Protein AF-0000000076962440 (afdb_homodimer)

Foldseek 3Di:
DPPPADWDKF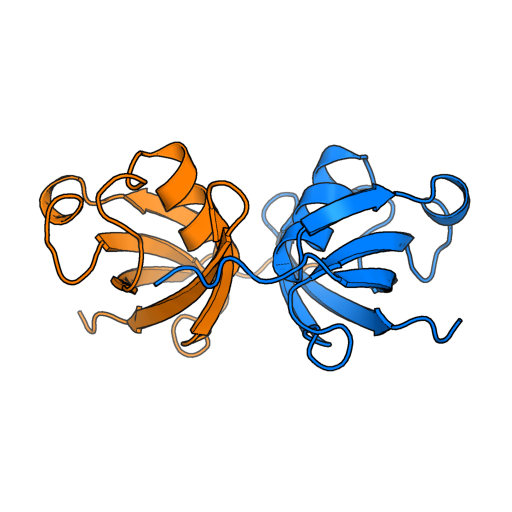KKWKFDDDLVQLDPVSVQVVLVQFAHFDDWDPVCSNPRGTTITIGTDRDLVPGDQWDWDDDPNDIDIMGIGTDDD/DPPPADWDKFKKWKFDDDLVQQDDVSVQVVLVQFAHFDDWDPVCSNPRGTTITIGTDRDLVPGDQWDWDDDPRDIDIMGIDTDDD

Secondary structure (DSSP, 8-state):
--B----EEEEEEEE---GGG-SHHHHHHHHHTTSEEEEE-GGGTT-SSEEEEEEEES-GGG--SEEEEEETTEEEEEEEEE---/--B----EEEEEEEE---GGG-SHHHHHHHHHTTSEEEEE-GGGTT-SSEEEEEEEES-GGG--SEEEEEETTEEEEEEEEE---

pLDDT: mean 90.87, std 12.07, range [45.31, 98.56]

Organism: Aegilops tauschii subsp. strangulata (NCBI:txid200361)

Sequence (170 aa):
MGAKGVLNIAWVNVSNIPLDKRHEKNIAYVGSLVGVTLEIDQSTVSRPESVRIKLGCRDAENIPAKAEGVLGGHFYDFFTLWIRSMGAKGVLNIAWVNVSNIPLDKRHEKNIAYVGSLVGVTLEIDQSTVSRPESVRIKLGCRDAENIPAKAEGVLGGHFYDFFTLWIRS

Radius of gyration: 15.76 Å; Cα contacts (8 Å, |Δi|>4): 371; chains: 2; bounding box: 39×43×33 Å

Solvent-accessible surface area (backbone atoms only — not comparable to full-atom values): 9476 Å² total; per-residue (Å²): 122,56,46,83,52,70,74,34,78,39,47,26,36,37,25,68,66,56,73,93,54,58,44,69,70,50,48,42,51,58,39,42,52,55,29,42,58,72,44,70,44,72,88,26,52,80,44,89,67,35,33,39,34,35,26,34,32,79,46,75,92,66,50,54,50,61,42,65,46,73,59,94,83,17,43,32,68,33,37,43,41,76,52,78,125,124,55,46,81,52,70,74,33,78,39,48,28,37,37,25,70,65,56,73,95,55,58,44,69,70,51,46,41,51,58,39,42,54,55,30,42,57,71,43,72,44,72,88,26,52,82,42,88,67,36,33,40,34,34,27,33,31,78,47,75,91,65,48,53,50,61,42,65,45,74,59,95,82,17,44,32,68,32,37,43,41,75,51,78,123

Nearest PDB structures (foldseek):
  6soe-assembly1_A  TM=6.007E-01  e=1.422E+00  Mus musculus
  4czd-assembly2_D  TM=4.117E-01  e=2.719E+00  Desulfovibrio desulfuricans
  3rw6-assembly2_B  TM=4.992E-01  e=6.983E+00  Homo sapiens
  6u9d-assembly1_C  TM=3.257E-01  e=5.517E+00  Saccharomyces cerevisiae
  3ufk-assembly1_A  TM=2.212E-01  e=2.719E+00  Shewanella sp. HRCR_06

Structure (mmCIF, N/CA/C/O backbone):
data_AF-0000000076962440-model_v1
#
loop_
_entity.id
_entity.type
_entity.pdbx_description
1 polymer 'DUF4283 domain-containing protein'
#
loop_
_atom_site.group_PDB
_atom_site.id
_atom_site.type_symbol
_atom_site.label_atom_id
_atom_site.label_alt_id
_atom_site.label_comp_id
_atom_site.label_asym_id
_atom_site.label_entity_id
_atom_site.label_seq_id
_atom_site.pdbx_PDB_ins_code
_atom_site.Cartn_x
_atom_site.Cartn_y
_atom_site.Cartn_z
_atom_site.occupancy
_atom_site.B_iso_or_equiv
_atom_site.auth_seq_id
_atom_site.auth_comp_id
_atom_site.auth_asym_id
_atom_site.auth_atom_id
_atom_site.pdbx_PDB_model_num
ATOM 1 N N . MET A 1 1 ? 12.039 11.945 7.621 1 45.31 1 MET A N 1
ATOM 2 C CA . MET A 1 1 ? 13.242 11.875 6.801 1 45.31 1 MET A CA 1
ATOM 3 C C . MET A 1 1 ? 13.266 10.602 5.969 1 45.31 1 MET A C 1
ATOM 5 O O . MET A 1 1 ? 12.953 9.516 6.48 1 45.31 1 MET A O 1
ATOM 9 N N . GLY A 1 2 ? 12.945 10.727 4.695 1 51.69 2 GLY A N 1
ATOM 10 C CA . GLY A 1 2 ? 13.117 9.555 3.85 1 51.69 2 GLY A CA 1
ATOM 11 C C . GLY A 1 2 ? 14.547 9.031 3.846 1 51.69 2 GLY A C 1
ATOM 12 O O . GLY A 1 2 ? 15.484 9.781 4.109 1 51.69 2 GLY A O 1
ATOM 13 N N . ALA A 1 3 ? 14.93 8.039 4.516 1 56.28 3 ALA A N 1
ATOM 14 C CA . ALA A 1 3 ? 16.281 7.504 4.383 1 56.28 3 ALA A CA 1
ATOM 15 C C . ALA A 1 3 ? 16.609 7.195 2.922 1 56.28 3 ALA A C 1
ATOM 17 O O . ALA A 1 3 ? 15.742 6.73 2.172 1 56.28 3 ALA A O 1
ATOM 18 N N . LYS A 1 4 ? 17.531 8.016 2.324 1 55 4 LYS A N 1
ATOM 19 C CA . LYS A 1 4 ? 18.109 7.598 1.052 1 55 4 LYS A CA 1
ATOM 20 C C . LYS A 1 4 ? 18.594 6.148 1.114 1 55 4 LYS A C 1
ATOM 22 O O . LYS A 1 4 ? 19.656 5.863 1.656 1 55 4 LYS A O 1
ATOM 27 N N . GLY A 1 5 ? 17.766 5.273 1.667 1 59.31 5 GLY A N 1
ATOM 28 C CA . GLY A 1 5 ? 18.375 3.961 1.774 1 59.31 5 GLY A CA 1
ATOM 29 C C . GLY A 1 5 ? 18.516 3.258 0.438 1 59.31 5 GLY A C 1
ATOM 30 O O . GLY A 1 5 ? 17.875 3.635 -0.54 1 59.31 5 GLY A O 1
ATOM 31 N N . VAL A 1 6 ? 19.688 2.582 0.249 1 67.88 6 VAL A N 1
ATOM 32 C CA . VAL A 1 6 ? 19.938 1.652 -0.847 1 67.88 6 VAL A CA 1
ATOM 33 C C . VAL A 1 6 ? 18.719 0.771 -1.066 1 67.88 6 VAL A C 1
ATOM 35 O O . VAL A 1 6 ? 18.125 0.262 -0.108 1 67.88 6 VAL A O 1
ATOM 38 N N . LEU A 1 7 ? 18.188 0.874 -2.18 1 83.25 7 LEU A N 1
ATOM 39 C CA . LEU A 1 7 ? 17.125 -0.026 -2.609 1 83.25 7 LEU A CA 1
ATOM 40 C C . LEU A 1 7 ? 17.609 -1.469 -2.65 1 83.25 7 LEU A C 1
ATOM 42 O O . LEU A 1 7 ? 18.5 -1.808 -3.441 1 83.25 7 LEU A O 1
ATOM 46 N N . ASN A 1 8 ? 17.141 -2.301 -1.665 1 90.75 8 ASN A N 1
ATOM 47 C CA . ASN A 1 8 ? 17.375 -3.738 -1.725 1 90.75 8 ASN A CA 1
ATOM 48 C C . ASN A 1 8 ? 16.406 -4.434 -2.668 1 90.75 8 ASN A C 1
ATOM 50 O O . ASN A 1 8 ? 15.289 -3.953 -2.881 1 90.75 8 ASN A O 1
ATOM 54 N N . ILE A 1 9 ? 16.922 -5.418 -3.281 1 93.56 9 ILE A N 1
ATOM 55 C CA . ILE A 1 9 ? 16.094 -6.168 -4.23 1 93.56 9 ILE A CA 1
ATOM 56 C C . ILE A 1 9 ? 15.727 -7.52 -3.633 1 93.56 9 ILE A C 1
ATOM 58 O O . ILE A 1 9 ? 16.562 -8.203 -3.045 1 93.56 9 ILE A O 1
ATOM 62 N N . ALA A 1 10 ? 14.453 -7.84 -3.732 1 95.38 10 ALA A N 1
ATOM 63 C CA . ALA A 1 10 ? 13.977 -9.141 -3.266 1 95.38 10 ALA A CA 1
ATOM 64 C C . ALA A 1 10 ? 12.938 -9.719 -4.223 1 95.38 10 ALA A C 1
ATOM 66 O O . ALA A 1 10 ? 12.133 -8.977 -4.793 1 95.38 10 ALA A O 1
ATOM 67 N N . TRP A 1 11 ? 13.016 -11.055 -4.445 1 96.88 11 TRP A N 1
ATOM 68 C CA . TRP A 1 11 ? 11.914 -11.773 -5.086 1 96.88 11 TRP A CA 1
ATOM 69 C C . TRP A 1 11 ? 10.961 -12.344 -4.043 1 96.88 11 TRP A C 1
ATOM 71 O O . TRP A 1 11 ? 11.391 -12.992 -3.084 1 96.88 11 TRP A O 1
ATOM 81 N N . VAL A 1 12 ? 9.68 -12.094 -4.324 1 97.69 12 VAL A N 1
ATOM 82 C CA . VAL A 1 12 ? 8.688 -12.617 -3.395 1 97.69 12 VAL A CA 1
ATOM 83 C C . VAL A 1 12 ? 7.586 -13.336 -4.168 1 97.69 12 VAL A C 1
ATOM 85 O O . VAL A 1 12 ? 7.352 -13.047 -5.344 1 97.69 12 VAL A O 1
ATOM 88 N N . ASN A 1 13 ? 7.012 -14.32 -3.494 1 97.62 13 ASN A N 1
ATOM 89 C CA . ASN A 1 13 ? 5.734 -14.875 -3.926 1 97.62 13 ASN A CA 1
ATOM 90 C C . ASN A 1 13 ? 4.562 -14.227 -3.197 1 97.62 13 ASN A C 1
ATOM 92 O O . ASN A 1 13 ? 4.535 -14.188 -1.967 1 97.62 13 ASN A O 1
ATOM 96 N N . VAL A 1 14 ? 3.625 -13.648 -3.965 1 98.06 14 VAL A N 1
ATOM 97 C CA . VAL A 1 14 ? 2.428 -13.062 -3.369 1 98.06 14 VAL A CA 1
ATOM 98 C C . VAL A 1 14 ? 1.211 -13.922 -3.701 1 98.06 14 VAL A C 1
ATOM 100 O O . VAL A 1 14 ? 0.929 -14.188 -4.871 1 98.06 14 VAL A O 1
ATOM 103 N N . SER A 1 15 ? 0.541 -14.305 -2.689 1 97.94 15 SER A N 1
ATOM 104 C CA . SER A 1 15 ? -0.602 -15.195 -2.867 1 97.94 15 SER A CA 1
ATOM 105 C C . SER A 1 15 ? -1.914 -14.477 -2.572 1 97.94 15 SER A C 1
ATOM 107 O O . SER A 1 15 ? -1.912 -13.344 -2.098 1 97.94 15 SER A O 1
ATOM 109 N N . ASN A 1 16 ? -2.973 -15.055 -3.02 1 97.5 16 ASN A N 1
ATOM 110 C CA . ASN A 1 16 ? -4.352 -14.633 -2.789 1 97.5 16 ASN A CA 1
ATOM 111 C C . ASN A 1 16 ? -4.738 -13.469 -3.699 1 97.5 16 ASN A C 1
ATOM 113 O O . ASN A 1 16 ? -5.602 -12.664 -3.348 1 97.5 16 ASN A O 1
ATOM 117 N N . ILE A 1 17 ? -4.059 -13.375 -4.766 1 97.69 17 ILE A N 1
ATOM 118 C CA . ILE A 1 17 ? -4.527 -12.508 -5.848 1 97.69 17 ILE A CA 1
ATOM 119 C C . ILE A 1 17 ? -5.473 -13.297 -6.758 1 97.69 17 ILE A C 1
ATOM 121 O O . ILE A 1 17 ? -5.066 -14.281 -7.379 1 97.69 17 ILE A O 1
ATOM 125 N N . PRO A 1 18 ? -6.645 -12.836 -6.828 1 97 18 PRO A N 1
ATOM 126 C CA . PRO A 1 18 ? -7.574 -13.594 -7.672 1 97 18 PRO A CA 1
ATOM 127 C C . PRO A 1 18 ? -7.109 -13.68 -9.125 1 97 18 PRO A C 1
ATOM 129 O O . PRO A 1 18 ? -6.629 -12.695 -9.688 1 97 18 PRO A O 1
ATOM 132 N N . LEU A 1 19 ? -7.301 -14.852 -9.734 1 97 19 LEU A N 1
ATOM 133 C CA . LEU A 1 19 ? -6.816 -15.109 -11.086 1 97 19 LEU A CA 1
ATOM 134 C C . LEU A 1 19 ? -7.434 -14.133 -12.078 1 97 19 LEU A C 1
ATOM 136 O O . LEU A 1 19 ? -6.746 -13.641 -12.984 1 97 19 LEU A O 1
ATOM 140 N N . ASP A 1 20 ? -8.656 -13.82 -11.922 1 96.44 20 ASP A N 1
ATOM 141 C CA . ASP A 1 20 ? -9.375 -12.969 -12.867 1 96.44 20 ASP A CA 1
ATOM 142 C C . ASP A 1 20 ? -8.977 -11.508 -12.703 1 96.44 20 ASP A C 1
ATOM 144 O O . ASP A 1 20 ? -9.391 -10.648 -13.484 1 96.44 20 ASP A O 1
ATOM 148 N N . LYS A 1 21 ? -8.133 -11.234 -11.719 1 96.88 21 LYS A N 1
ATOM 149 C CA . LYS A 1 21 ? -7.711 -9.859 -11.461 1 96.88 21 LYS A CA 1
ATOM 150 C C . LYS A 1 21 ? -6.207 -9.695 -11.664 1 96.88 21 LYS A C 1
ATOM 152 O O . LYS A 1 21 ? -5.637 -8.656 -11.328 1 96.88 21 LYS A O 1
ATOM 157 N N . ARG A 1 22 ? -5.566 -10.633 -12.164 1 97.69 22 ARG A N 1
ATOM 158 C CA . ARG A 1 22 ? -4.113 -10.633 -12.305 1 97.69 22 ARG A CA 1
ATOM 159 C C . ARG A 1 22 ? -3.689 -9.984 -13.617 1 97.69 22 ARG A C 1
ATOM 161 O O . ARG A 1 22 ? -3.014 -10.617 -14.438 1 97.69 22 ARG A O 1
ATOM 168 N N . HIS A 1 23 ? -4.078 -8.859 -13.82 1 96.56 23 HIS A N 1
ATOM 169 C CA . HIS A 1 23 ? -3.445 -8.047 -14.852 1 96.56 23 HIS A CA 1
ATOM 170 C C . HIS A 1 23 ? -2.332 -7.184 -14.266 1 96.56 23 HIS A C 1
ATOM 172 O O . HIS A 1 23 ? -2.238 -7.027 -13.047 1 96.56 23 HIS A O 1
ATOM 178 N N . GLU A 1 24 ? -1.507 -6.68 -15.062 1 97.06 24 GLU A N 1
ATOM 179 C CA . GLU A 1 24 ? -0.249 -6.062 -14.648 1 97.06 24 GLU A CA 1
ATOM 180 C C . GLU A 1 24 ? -0.49 -4.938 -13.648 1 97.06 24 GLU A C 1
ATOM 182 O O . GLU A 1 24 ? 0.191 -4.855 -12.625 1 97.06 24 GLU A O 1
ATOM 187 N N . LYS A 1 25 ? -1.426 -4.105 -13.93 1 96.19 25 LYS A N 1
ATOM 188 C CA . LYS A 1 25 ? -1.701 -2.963 -13.062 1 96.19 25 LYS A CA 1
ATOM 189 C C . LYS A 1 25 ? -2.102 -3.42 -11.664 1 96.19 25 LYS A C 1
ATOM 191 O O . LYS A 1 25 ? -1.638 -2.865 -10.672 1 96.19 25 LYS A O 1
ATOM 196 N N . ASN A 1 26 ? -2.932 -4.441 -11.555 1 97.38 26 ASN A N 1
ATOM 197 C CA . ASN A 1 26 ? -3.391 -4.953 -10.266 1 97.38 26 ASN A CA 1
ATOM 198 C C . ASN A 1 26 ? -2.262 -5.637 -9.5 1 97.38 26 ASN A C 1
ATOM 200 O O . ASN A 1 26 ? -2.135 -5.461 -8.289 1 97.38 26 ASN A O 1
ATOM 204 N N . ILE A 1 27 ? -1.44 -6.363 -10.242 1 98.38 27 ILE A N 1
ATOM 205 C CA . ILE A 1 27 ? -0.333 -7.062 -9.602 1 98.38 27 ILE A CA 1
ATOM 206 C C . ILE A 1 27 ? 0.691 -6.051 -9.094 1 98.38 27 ILE A C 1
ATOM 208 O O . ILE A 1 27 ? 1.209 -6.188 -7.98 1 98.38 27 ILE A O 1
ATOM 212 N N . ALA A 1 28 ? 0.916 -5.047 -9.859 1 97 28 ALA A N 1
ATOM 213 C CA . ALA A 1 28 ? 1.833 -3.986 -9.453 1 97 28 ALA A CA 1
ATOM 214 C C . ALA A 1 28 ? 1.324 -3.273 -8.203 1 97 28 ALA A C 1
ATOM 216 O O . ALA A 1 28 ? 2.1 -2.979 -7.289 1 97 28 ALA A O 1
ATOM 217 N N . TYR A 1 29 ? 0.056 -3.006 -8.18 1 94.31 29 TYR A N 1
ATOM 218 C CA . TYR A 1 29 ? -0.564 -2.395 -7.012 1 94.31 29 TYR A CA 1
ATOM 219 C C . TYR A 1 29 ? -0.377 -3.266 -5.773 1 94.31 29 TYR A C 1
ATOM 221 O O . TYR A 1 29 ? 0.059 -2.781 -4.727 1 94.31 29 TYR A O 1
ATOM 229 N N . VAL A 1 30 ? -0.62 -4.512 -5.926 1 97.19 30 VAL A N 1
ATOM 230 C CA . VAL A 1 30 ? -0.484 -5.426 -4.793 1 97.19 30 VAL A CA 1
ATOM 231 C C . VAL A 1 30 ? 0.966 -5.441 -4.316 1 97.19 30 VAL A C 1
ATOM 233 O O . VAL A 1 30 ? 1.231 -5.352 -3.115 1 97.19 30 VAL A O 1
ATOM 236 N N . GLY A 1 31 ? 1.898 -5.527 -5.238 1 96.88 31 GLY A N 1
ATOM 237 C CA . GLY A 1 31 ? 3.307 -5.441 -4.883 1 96.88 31 GLY A CA 1
ATOM 238 C C . GLY A 1 31 ? 3.66 -4.164 -4.145 1 96.88 31 GLY A C 1
ATOM 239 O O . GLY A 1 31 ? 4.438 -4.188 -3.188 1 96.88 31 GLY A O 1
ATOM 240 N N . SER A 1 32 ? 3.031 -3.1 -4.535 1 93.62 32 SER A N 1
ATOM 241 C CA . SER A 1 32 ? 3.346 -1.787 -3.98 1 93.62 32 SER A CA 1
ATOM 242 C C . SER A 1 32 ? 2.906 -1.682 -2.523 1 93.62 32 SER A C 1
ATOM 244 O O . SER A 1 32 ? 3.336 -0.778 -1.804 1 93.62 32 SER A O 1
ATOM 246 N N . LEU A 1 33 ? 2.035 -2.561 -2.113 1 93.69 33 LEU A N 1
ATOM 247 C CA . LEU A 1 33 ? 1.572 -2.562 -0.73 1 93.69 33 LEU A CA 1
ATOM 248 C C . LEU A 1 33 ? 2.688 -2.994 0.216 1 93.69 33 LEU A C 1
ATOM 250 O O . LEU A 1 33 ? 2.611 -2.748 1.423 1 93.69 33 LEU A O 1
ATOM 254 N N . VAL A 1 34 ? 3.785 -3.666 -0.358 1 92.94 34 VAL A N 1
ATOM 255 C CA . VAL A 1 34 ? 4.789 -4.223 0.544 1 92.94 34 VAL A CA 1
ATOM 256 C C . VAL A 1 34 ? 6.18 -3.768 0.112 1 92.94 34 VAL A C 1
ATOM 258 O O . VAL A 1 34 ? 7.164 -4 0.819 1 92.94 34 VAL A O 1
ATOM 261 N N . GLY A 1 35 ? 6.324 -3.158 -1 1 92.94 35 GLY A N 1
ATOM 262 C CA . GLY A 1 35 ? 7.574 -2.68 -1.568 1 92.94 35 GLY A CA 1
ATOM 263 C C . GLY A 1 35 ? 7.395 -1.985 -2.906 1 92.94 35 GLY A C 1
ATOM 264 O O . GLY A 1 35 ? 6.27 -1.689 -3.311 1 92.94 35 GLY A O 1
ATOM 265 N N . VAL A 1 36 ? 8.516 -1.671 -3.541 1 93.94 36 VAL A N 1
ATOM 266 C CA . VAL A 1 36 ? 8.5 -1.104 -4.887 1 93.94 36 VAL A CA 1
ATOM 267 C C . VAL A 1 36 ? 8.477 -2.227 -5.918 1 93.94 36 VAL A C 1
ATOM 269 O O . VAL A 1 36 ? 9.445 -2.984 -6.039 1 93.94 36 VAL A O 1
ATOM 272 N N . THR A 1 37 ? 7.352 -2.303 -6.648 1 95.94 37 THR A N 1
ATOM 273 C CA . THR A 1 37 ? 7.293 -3.328 -7.684 1 95.94 37 THR A CA 1
ATOM 274 C C . THR A 1 37 ? 8.242 -2.992 -8.836 1 95.94 37 THR A C 1
ATOM 276 O O . THR A 1 37 ? 8.102 -1.95 -9.477 1 95.94 37 THR A O 1
ATOM 279 N N . LEU A 1 38 ? 9.156 -3.848 -9.078 1 96.5 38 LEU A N 1
ATOM 280 C CA . LEU A 1 38 ? 10.141 -3.604 -10.125 1 96.5 38 LEU A CA 1
ATOM 281 C C . LEU A 1 38 ? 9.844 -4.457 -11.359 1 96.5 38 LEU A C 1
ATOM 283 O O . LEU A 1 38 ? 10.031 -4.004 -12.492 1 96.5 38 LEU A O 1
ATOM 287 N N . GLU A 1 39 ? 9.422 -5.66 -11.086 1 97.94 39 GLU A N 1
ATOM 288 C CA . GLU A 1 39 ? 9.172 -6.609 -12.164 1 97.94 39 GLU A CA 1
ATOM 289 C C . GLU A 1 39 ? 8.148 -7.664 -11.75 1 97.94 39 GLU A C 1
ATOM 291 O O . GLU A 1 39 ? 8.156 -8.125 -10.602 1 97.94 39 GLU A O 1
ATOM 296 N N . ILE A 1 40 ? 7.305 -8.016 -12.664 1 98.5 40 ILE A N 1
ATOM 297 C CA . ILE A 1 40 ? 6.379 -9.125 -12.477 1 98.5 40 ILE A CA 1
ATOM 298 C C . ILE A 1 40 ? 6.832 -10.32 -13.305 1 98.5 40 ILE A C 1
ATOM 300 O O . ILE A 1 40 ? 7.07 -10.195 -14.508 1 98.5 40 ILE A O 1
ATOM 304 N N . ASP A 1 41 ? 7.039 -11.461 -12.672 1 98 41 ASP A N 1
ATOM 305 C CA . ASP A 1 41 ? 7.363 -12.68 -13.414 1 98 41 ASP A CA 1
ATOM 306 C C . ASP A 1 41 ? 6.145 -13.203 -14.172 1 98 41 ASP A C 1
ATOM 308 O O . ASP A 1 41 ? 5.312 -13.906 -13.602 1 98 41 ASP A O 1
ATOM 312 N N . GLN A 1 42 ? 6.168 -12.914 -15.383 1 97.81 42 GLN A N 1
ATOM 313 C CA . GLN A 1 42 ? 5.008 -13.195 -16.219 1 97.81 42 GLN A CA 1
ATOM 314 C C . GLN A 1 42 ? 4.723 -14.695 -16.266 1 97.81 42 GLN A C 1
ATOM 316 O O . GLN A 1 42 ? 3.574 -15.109 -16.453 1 97.81 42 GLN A O 1
ATOM 321 N N . SER A 1 43 ? 5.703 -15.461 -16.047 1 97.44 43 SER A N 1
ATOM 322 C CA . SER A 1 43 ? 5.535 -16.906 -16.109 1 97.44 43 SER A CA 1
ATOM 323 C C . SER A 1 43 ? 4.715 -17.422 -14.938 1 97.44 43 SER A C 1
ATOM 325 O O . SER A 1 43 ? 4.238 -18.562 -14.961 1 97.44 43 SER A O 1
ATOM 327 N N . THR A 1 44 ? 4.492 -16.609 -13.898 1 97.62 44 THR A N 1
ATOM 328 C CA . THR A 1 44 ? 3.822 -17.094 -12.695 1 97.62 44 THR A CA 1
ATOM 329 C C . THR A 1 44 ? 2.43 -16.469 -12.57 1 97.62 44 THR A C 1
ATOM 331 O O . THR A 1 44 ? 1.658 -16.844 -11.688 1 97.62 44 THR A O 1
ATOM 334 N N . VAL A 1 45 ? 2.025 -15.617 -13.43 1 97.88 45 VAL A N 1
ATOM 335 C CA . VAL A 1 45 ? 0.787 -14.852 -13.32 1 97.88 45 VAL A CA 1
ATOM 336 C C . VAL A 1 45 ? -0.41 -15.797 -13.375 1 97.88 45 VAL A C 1
ATOM 338 O O . VAL A 1 45 ? -1.421 -15.57 -12.711 1 97.88 45 VAL A O 1
ATOM 341 N N . SER A 1 46 ? -0.255 -16.844 -14.141 1 96.69 46 SER A N 1
ATOM 342 C CA . SER A 1 46 ? -1.373 -17.766 -1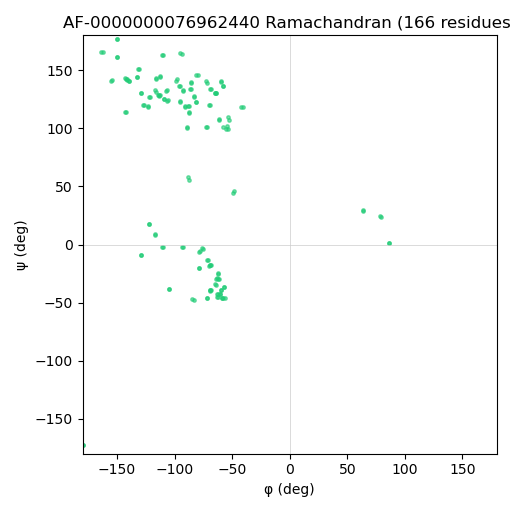4.305 1 96.69 46 SER A CA 1
ATOM 343 C C . SER A 1 46 ? -1.3 -18.906 -13.305 1 96.69 46 SER A C 1
ATOM 345 O O . SER A 1 46 ? -2.209 -19.734 -13.234 1 96.69 46 SER A O 1
ATOM 347 N N . ARG A 1 47 ? -0.252 -18.953 -12.469 1 96.44 47 ARG A N 1
ATOM 348 C CA . ARG A 1 47 ? -0.158 -19.984 -11.43 1 96.44 47 ARG A CA 1
ATOM 349 C C . ARG A 1 47 ? -1.222 -19.766 -10.359 1 96.44 47 ARG A C 1
ATOM 351 O O . ARG A 1 47 ? -1.427 -18.641 -9.891 1 96.44 47 ARG A O 1
ATOM 358 N N . PRO A 1 48 ? -1.849 -20.859 -10.047 1 95.12 48 PRO A N 1
ATOM 359 C CA . PRO A 1 48 ? -2.959 -20.719 -9.102 1 95.12 48 PRO A CA 1
ATOM 360 C C . PRO A 1 48 ? -2.51 -20.219 -7.73 1 95.12 48 PRO A C 1
ATOM 362 O O . PRO A 1 48 ? -3.248 -19.5 -7.062 1 95.12 48 PRO A O 1
ATOM 365 N N . GLU A 1 49 ? -1.344 -20.484 -7.312 1 96.38 49 GLU A N 1
ATOM 366 C CA . GLU A 1 49 ? -0.937 -20.297 -5.922 1 96.38 49 GLU A CA 1
ATOM 367 C C . GLU A 1 49 ? -0.489 -18.875 -5.668 1 96.38 49 GLU A C 1
ATOM 369 O O . GLU A 1 49 ? -0.833 -18.281 -4.641 1 96.38 49 GLU A O 1
ATOM 374 N N . SER A 1 50 ? 0.36 -18.406 -6.602 1 97.94 50 SER A N 1
ATOM 375 C CA . SER A 1 50 ? 0.955 -17.109 -6.305 1 97.94 50 SER A CA 1
ATOM 376 C C . SER A 1 50 ? 1.563 -16.484 -7.555 1 97.94 50 SER A C 1
ATOM 378 O O . SER A 1 50 ? 1.679 -17.141 -8.594 1 97.94 50 SER A O 1
ATOM 380 N N . VAL A 1 51 ? 1.867 -15.188 -7.457 1 98.31 51 VAL A N 1
ATOM 381 C CA . VAL A 1 51 ? 2.604 -14.438 -8.469 1 98.31 51 VAL A CA 1
ATOM 382 C C . VAL A 1 51 ? 3.959 -14.008 -7.906 1 98.31 51 VAL A C 1
ATOM 384 O O . VAL A 1 51 ? 4.043 -13.531 -6.77 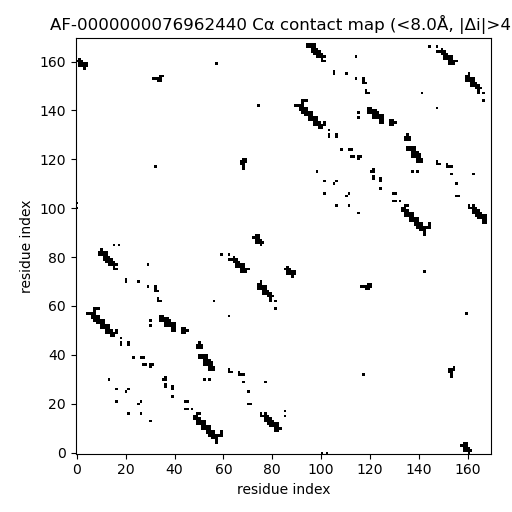1 98.31 51 VAL A O 1
ATOM 387 N N . ARG A 1 52 ? 4.977 -14.305 -8.625 1 98.31 52 ARG A N 1
ATOM 388 C CA . ARG A 1 52 ? 6.316 -13.891 -8.234 1 98.31 52 ARG A CA 1
ATOM 389 C C . ARG A 1 52 ? 6.598 -12.453 -8.672 1 98.31 52 ARG A C 1
ATOM 391 O O . ARG A 1 52 ? 6.367 -12.102 -9.828 1 98.31 52 ARG A O 1
ATOM 398 N N . ILE A 1 53 ? 7.027 -11.602 -7.758 1 98.19 53 ILE A N 1
ATOM 399 C CA . ILE A 1 53 ? 7.262 -10.18 -7.996 1 98.19 53 ILE A CA 1
ATOM 400 C C . ILE A 1 53 ? 8.656 -9.797 -7.508 1 98.19 53 ILE A C 1
ATOM 402 O O . ILE A 1 53 ? 9.062 -10.188 -6.41 1 98.19 53 ILE A O 1
ATOM 406 N N . LYS A 1 54 ? 9.406 -9.141 -8.312 1 97.44 54 LYS A N 1
ATOM 407 C CA . LYS A 1 54 ? 10.648 -8.5 -7.895 1 97.44 54 LYS A CA 1
ATOM 408 C C . LYS A 1 54 ? 10.383 -7.152 -7.238 1 97.44 54 LYS A C 1
ATOM 410 O O . LYS A 1 54 ? 9.812 -6.254 -7.863 1 97.44 54 LYS A O 1
ATOM 415 N N . LEU A 1 55 ? 10.82 -6.984 -6.035 1 96.38 55 LEU A N 1
ATOM 416 C CA . LEU A 1 55 ? 10.531 -5.785 -5.254 1 96.38 55 LEU A CA 1
ATOM 417 C C . LEU A 1 55 ? 11.812 -5.016 -4.945 1 96.38 55 LEU A C 1
ATOM 419 O O . LEU A 1 55 ? 12.859 -5.617 -4.715 1 96.38 55 LEU A O 1
ATOM 423 N N . GLY A 1 56 ? 11.719 -3.762 -4.98 1 94 56 GLY A N 1
ATOM 424 C CA . GLY A 1 56 ? 12.617 -2.906 -4.223 1 94 56 GLY A CA 1
ATOM 425 C C . GLY A 1 56 ? 12.148 -2.672 -2.795 1 94 56 GLY A C 1
ATOM 426 O O . GLY A 1 56 ? 10.969 -2.428 -2.553 1 94 56 GLY A O 1
ATOM 427 N N . CYS A 1 57 ? 13.031 -2.793 -1.842 1 93.38 57 CYS A N 1
ATOM 428 C CA . CYS A 1 57 ? 12.664 -2.627 -0.44 1 93.38 57 CYS A CA 1
ATOM 429 C C . CYS A 1 57 ? 13.836 -2.1 0.372 1 93.38 57 CYS A C 1
ATOM 431 O O . CYS A 1 57 ? 14.969 -2.068 -0.114 1 93.38 57 CYS A O 1
ATOM 433 N N . ARG A 1 58 ? 13.492 -1.578 1.502 1 89.75 58 ARG A N 1
ATOM 434 C CA . ARG A 1 58 ? 14.523 -1.077 2.404 1 89.75 58 ARG A CA 1
ATOM 435 C C . ARG A 1 58 ? 15.305 -2.227 3.031 1 89.75 58 ARG A C 1
ATOM 437 O O . ARG A 1 58 ? 16.531 -2.168 3.127 1 89.75 58 ARG A O 1
ATOM 444 N N . ASP A 1 59 ? 14.586 -3.238 3.51 1 89.25 59 ASP A N 1
ATOM 445 C CA . ASP A 1 59 ? 15.125 -4.426 4.164 1 89.25 59 ASP A CA 1
ATOM 446 C C . ASP A 1 59 ? 14.328 -5.672 3.781 1 89.25 59 ASP A C 1
ATOM 448 O O . ASP A 1 59 ? 13.18 -5.836 4.195 1 89.25 59 ASP A O 1
ATOM 452 N N . ALA A 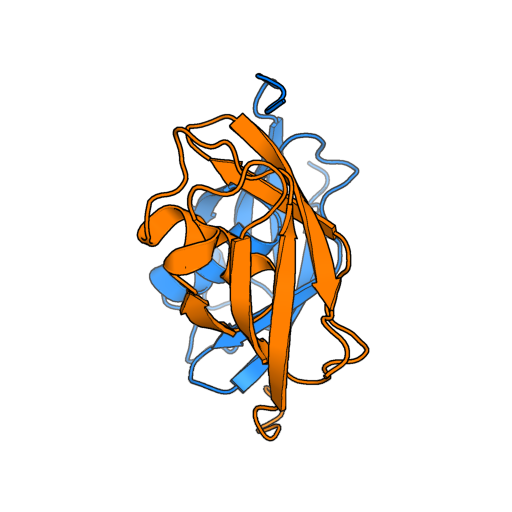1 60 ? 14.984 -6.582 3.076 1 87.38 60 ALA A N 1
ATOM 453 C CA . ALA A 1 60 ? 14.328 -7.773 2.551 1 87.38 60 ALA A CA 1
ATOM 454 C C . ALA A 1 60 ? 13.773 -8.641 3.678 1 87.38 60 ALA A C 1
ATOM 456 O O . ALA A 1 60 ? 12.758 -9.312 3.51 1 87.38 60 ALA A O 1
ATOM 457 N N . GLU A 1 61 ? 14.445 -8.555 4.812 1 87.19 61 GLU A N 1
ATOM 458 C CA . GLU A 1 61 ? 14.055 -9.391 5.941 1 87.19 61 GLU A CA 1
ATOM 459 C C . GLU A 1 61 ? 12.828 -8.812 6.648 1 87.19 61 GLU A C 1
ATOM 461 O O . GLU A 1 61 ? 12.211 -9.492 7.473 1 87.19 61 GLU A O 1
ATOM 466 N N . ASN A 1 62 ? 12.438 -7.625 6.211 1 89.12 62 ASN A N 1
ATOM 467 C CA . ASN A 1 62 ? 11.352 -6.949 6.922 1 89.12 62 ASN A CA 1
ATOM 468 C C . ASN A 1 62 ? 10.18 -6.641 5.992 1 89.12 62 ASN A C 1
ATOM 470 O O . ASN A 1 62 ? 9.352 -5.785 6.301 1 89.12 62 ASN A O 1
ATOM 474 N N . ILE A 1 63 ? 10.172 -7.309 4.883 1 92.75 63 ILE A N 1
ATOM 475 C CA . ILE A 1 63 ? 9.008 -7.191 4.012 1 92.75 63 ILE A CA 1
ATOM 476 C C . ILE A 1 63 ? 7.773 -7.742 4.719 1 92.75 63 ILE A C 1
ATOM 478 O O . ILE A 1 63 ? 7.801 -8.852 5.262 1 92.75 63 ILE A O 1
ATOM 482 N N . PRO A 1 64 ? 6.699 -6.961 4.715 1 93.12 64 PRO A N 1
ATOM 483 C CA . PRO A 1 64 ? 5.5 -7.453 5.395 1 93.12 64 PRO A CA 1
ATOM 484 C C . PRO A 1 64 ? 5.008 -8.789 4.832 1 93.12 64 PRO A C 1
ATOM 486 O O . PRO A 1 64 ? 4.957 -8.961 3.611 1 93.12 64 PRO A O 1
ATOM 489 N N . ALA A 1 65 ? 4.645 -9.688 5.695 1 94.44 65 ALA A N 1
ATOM 490 C CA . ALA A 1 65 ? 4.172 -11.008 5.281 1 94.44 65 ALA A CA 1
ATOM 491 C C . ALA A 1 65 ? 2.721 -10.945 4.805 1 94.44 65 ALA A C 1
ATOM 493 O O . ALA A 1 65 ? 2.23 -11.883 4.172 1 94.44 65 ALA A O 1
ATOM 494 N N . LYS A 1 66 ? 2.084 -9.875 5.254 1 93.12 66 LYS A N 1
ATOM 495 C CA . LYS A 1 66 ? 0.67 -9.703 4.93 1 93.12 66 LYS A CA 1
ATOM 496 C C . LYS A 1 66 ? 0.352 -8.242 4.637 1 93.12 66 LYS A C 1
ATOM 498 O O . LYS A 1 66 ? 0.919 -7.336 5.254 1 93.12 66 LYS A O 1
ATOM 503 N N . ALA A 1 67 ? -0.513 -8.031 3.684 1 93.06 67 ALA A N 1
ATOM 504 C CA . ALA A 1 67 ? -1.049 -6.707 3.4 1 93.06 67 ALA A CA 1
ATOM 505 C C . ALA A 1 67 ? -2.518 -6.781 2.994 1 93.06 67 ALA A C 1
ATOM 507 O O . ALA A 1 67 ? -2.936 -7.73 2.326 1 93.06 67 ALA A O 1
ATOM 508 N N . GLU A 1 68 ? -3.238 -5.812 3.418 1 90.75 68 GLU A N 1
ATOM 509 C CA . GLU A 1 68 ? -4.621 -5.68 2.961 1 90.75 68 GLU A CA 1
ATOM 510 C C . GLU A 1 68 ? -4.727 -4.699 1.795 1 90.75 68 GLU A C 1
ATOM 512 O O . GLU A 1 68 ? -4.086 -3.646 1.803 1 90.75 68 GLU A O 1
ATOM 517 N N . GLY A 1 69 ? -5.496 -5.078 0.805 1 92.38 69 GLY A N 1
ATOM 518 C CA . GLY A 1 69 ? -5.734 -4.199 -0.326 1 92.38 69 GLY A CA 1
ATOM 519 C C . GLY A 1 69 ? -7.09 -4.406 -0.97 1 92.38 69 GLY A C 1
ATOM 520 O O . GLY A 1 69 ? -7.883 -5.23 -0.507 1 92.38 69 GLY A O 1
ATOM 521 N N . VAL A 1 70 ? -7.359 -3.535 -2.004 1 91.31 70 VAL A N 1
ATOM 522 C CA . VAL A 1 70 ? -8.664 -3.586 -2.664 1 91.31 70 VAL A CA 1
ATOM 523 C C . VAL A 1 70 ? -8.477 -3.854 -4.156 1 91.31 70 VAL A C 1
ATOM 525 O O . VAL A 1 70 ? -7.672 -3.186 -4.816 1 91.31 70 VAL A O 1
ATOM 528 N N . LEU A 1 71 ? -9.148 -4.848 -4.613 1 92.62 71 LEU A N 1
ATOM 529 C CA . LEU A 1 71 ? -9.258 -5.121 -6.043 1 92.62 71 LEU A CA 1
ATOM 530 C C . LEU A 1 71 ? -10.719 -5.27 -6.457 1 92.62 71 LEU A C 1
ATOM 532 O O . LEU A 1 71 ? -11.438 -6.113 -5.918 1 92.62 71 LEU A O 1
ATOM 536 N N . GLY A 1 72 ? -11.078 -4.406 -7.355 1 88.06 72 GLY A N 1
ATOM 537 C CA . GLY A 1 72 ? -12.438 -4.512 -7.852 1 88.06 72 GLY A CA 1
ATOM 538 C C . GLY A 1 72 ? -13.484 -4.273 -6.781 1 88.06 72 GLY A C 1
ATOM 539 O O . GLY A 1 72 ? -14.492 -4.977 -6.723 1 88.06 72 GLY A O 1
ATOM 540 N N . GLY A 1 73 ? -13.18 -3.467 -5.793 1 84.44 73 GLY A N 1
ATOM 541 C CA . GLY A 1 73 ? -14.141 -3.102 -4.77 1 84.44 73 GLY A CA 1
ATOM 542 C C . GLY A 1 73 ? -14.203 -4.098 -3.627 1 84.44 73 GLY A C 1
ATOM 543 O O . GLY A 1 73 ? -15.039 -3.961 -2.725 1 84.44 73 GLY A O 1
ATOM 544 N N . HIS A 1 74 ? -13.367 -5.109 -3.723 1 90.69 74 HIS A N 1
ATOM 545 C CA . HIS A 1 74 ? -13.32 -6.109 -2.662 1 90.69 74 HIS A CA 1
ATOM 546 C C . HIS A 1 74 ? -11.992 -6.055 -1.911 1 90.69 74 HIS A C 1
ATOM 548 O O . HIS A 1 74 ? -10.945 -5.816 -2.514 1 90.69 74 HIS A O 1
ATOM 554 N N . PHE A 1 75 ? -12.125 -6.309 -0.643 1 91.88 75 PHE A N 1
ATOM 555 C CA . PHE A 1 75 ? -10.93 -6.348 0.181 1 91.88 75 PHE A CA 1
ATOM 556 C C . PHE A 1 75 ? -10.281 -7.73 0.134 1 91.88 75 PHE A C 1
ATOM 558 O O . PHE A 1 75 ? -10.977 -8.742 0.167 1 91.88 75 PHE A O 1
ATOM 565 N N . TYR A 1 76 ? -9.016 -7.738 0.069 1 93.25 76 TYR A N 1
ATOM 566 C CA . TYR A 1 76 ? -8.234 -8.969 0.102 1 93.25 76 TYR A CA 1
ATOM 567 C C . TYR A 1 76 ? -7.078 -8.859 1.092 1 93.25 76 TYR A C 1
ATOM 569 O O . TYR A 1 76 ? -6.52 -7.773 1.28 1 93.25 76 TYR A O 1
ATOM 577 N N . ASP A 1 77 ? -6.809 -9.961 1.737 1 93.31 77 ASP A N 1
ATOM 578 C CA . ASP A 1 77 ? -5.508 -10.133 2.375 1 93.31 77 ASP A CA 1
ATOM 579 C C . ASP A 1 77 ? -4.512 -10.797 1.425 1 93.31 77 ASP A C 1
ATOM 581 O O . ASP A 1 77 ? -4.77 -11.891 0.918 1 93.31 77 ASP A O 1
ATOM 585 N N . PHE A 1 78 ? -3.461 -10.094 1.123 1 96.38 78 PHE A N 1
ATOM 586 C CA . PHE A 1 78 ? -2.389 -10.68 0.327 1 96.38 78 PHE A CA 1
ATOM 587 C C . PHE A 1 78 ? -1.255 -11.164 1.222 1 96.38 78 PHE A C 1
ATOM 589 O O . PHE A 1 78 ? -0.936 -10.531 2.229 1 96.38 78 PHE A O 1
ATOM 596 N N . PHE A 1 79 ? -0.657 -12.281 0.863 1 97.19 79 PHE A N 1
ATOM 597 C CA . PHE A 1 79 ? 0.416 -12.859 1.662 1 97.19 79 PHE A CA 1
ATOM 598 C C . PHE A 1 79 ? 1.719 -12.898 0.872 1 97.19 79 PHE A C 1
ATOM 600 O O . PHE A 1 79 ? 1.719 -13.219 -0.319 1 97.19 79 PHE A O 1
ATOM 607 N N . THR A 1 80 ? 2.74 -12.461 1.505 1 97.19 80 THR A N 1
ATOM 608 C CA . THR A 1 80 ? 4.039 -12.344 0.849 1 97.19 80 THR A CA 1
ATOM 609 C C . THR A 1 80 ? 5.043 -13.312 1.474 1 97.19 80 THR A C 1
ATOM 611 O O . THR A 1 80 ? 5.199 -13.344 2.695 1 97.19 80 THR A O 1
ATOM 614 N N . LEU A 1 81 ? 5.703 -14.094 0.625 1 94.38 81 LEU A N 1
ATOM 615 C CA . LEU A 1 81 ? 6.77 -14.992 1.048 1 94.38 81 LEU A CA 1
ATOM 616 C C . LEU A 1 81 ? 8.062 -14.695 0.293 1 94.38 81 LEU A C 1
ATOM 618 O O . LEU A 1 81 ? 8.062 -14.633 -0.938 1 94.38 81 LEU A O 1
ATOM 622 N N . TRP A 1 82 ? 8.992 -14.352 1.021 1 87.94 82 TRP A N 1
ATOM 623 C CA . TRP A 1 82 ? 10.312 -14.141 0.436 1 87.94 82 TRP A CA 1
ATOM 624 C C . TRP A 1 82 ? 10.875 -15.445 -0.125 1 87.94 82 TRP A C 1
ATOM 626 O O . TRP A 1 82 ? 10.758 -16.5 0.5 1 87.94 82 TRP A O 1
ATOM 636 N N . ILE A 1 83 ? 11.305 -15.266 -1.341 1 79.12 83 ILE A N 1
ATOM 637 C CA . ILE A 1 83 ? 11.906 -16.422 -1.982 1 79.12 83 ILE A CA 1
ATOM 638 C C . ILE A 1 83 ? 13.406 -16.453 -1.689 1 79.12 83 ILE A C 1
ATOM 640 O O . ILE A 1 83 ? 14.125 -15.508 -2.008 1 79.12 83 ILE A O 1
ATOM 644 N N . ARG A 1 84 ? 13.828 -17.234 -0.81 1 62.62 84 ARG A N 1
ATOM 645 C CA . ARG A 1 84 ? 15.258 -17.422 -0.547 1 62.62 84 ARG A CA 1
ATOM 646 C C . ARG A 1 84 ? 16 -17.828 -1.815 1 62.62 84 ARG A C 1
ATOM 648 O O . ARG A 1 84 ? 15.555 -18.719 -2.539 1 62.62 84 ARG A O 1
ATOM 655 N N . SER A 1 85 ? 16.641 -16.781 -2.404 1 48.09 85 SER A N 1
ATOM 656 C CA . SER A 1 85 ? 17.531 -17.344 -3.424 1 48.09 85 SER A CA 1
ATOM 657 C C . SER A 1 85 ? 18.312 -18.547 -2.885 1 48.09 85 SER A C 1
ATOM 659 O O . SER A 1 85 ? 18.562 -18.625 -1.681 1 48.09 85 SER A O 1
ATOM 661 N N . MET B 1 1 ? -10.836 -15.289 -1.435 1 45.66 1 MET B N 1
ATOM 662 C CA . MET B 1 1 ? -12.18 -14.719 -1.524 1 45.66 1 MET B CA 1
ATOM 663 C C . MET B 1 1 ? -12.195 -13.273 -1.035 1 45.66 1 MET B C 1
ATOM 665 O O . MET B 1 1 ? -11.594 -12.961 -0.005 1 45.66 1 MET B O 1
ATOM 669 N N . GLY B 1 2 ? -12.211 -12.359 -1.966 1 52 2 GLY B N 1
ATOM 670 C CA . GLY B 1 2 ? -12.43 -10.992 -1.523 1 52 2 GLY B CA 1
ATOM 671 C C . GLY B 1 2 ? -13.688 -10.828 -0.697 1 52 2 GLY B C 1
ATOM 672 O O . GLY B 1 2 ? -14.617 -11.625 -0.809 1 52 2 GLY B O 1
ATOM 673 N N . ALA B 1 3 ? -13.719 -10.727 0.557 1 56.38 3 ALA B N 1
ATOM 674 C CA . ALA B 1 3 ? -14.945 -10.438 1.287 1 56.38 3 ALA B CA 1
ATOM 675 C C . ALA B 1 3 ? -15.641 -9.195 0.733 1 56.38 3 ALA B C 1
ATOM 677 O O . ALA B 1 3 ? -14.977 -8.203 0.413 1 56.38 3 ALA B O 1
ATOM 678 N N . LYS B 1 4 ? -16.797 -9.383 0.008 1 55.25 4 LYS B N 1
ATOM 679 C CA . LYS B 1 4 ? -17.656 -8.25 -0.311 1 55.25 4 LYS B CA 1
ATOM 680 C C . LYS B 1 4 ? -17.938 -7.41 0.93 1 55.25 4 LYS B C 1
ATOM 682 O O . LYS B 1 4 ? -18.797 -7.766 1.746 1 55.25 4 LYS B O 1
ATOM 687 N N . GLY B 1 5 ? -16.875 -7.148 1.718 1 59.62 5 GLY B N 1
ATOM 688 C CA . GLY B 1 5 ? -17.312 -6.453 2.922 1 59.62 5 GLY B CA 1
ATOM 689 C C . GLY B 1 5 ? -17.719 -5.016 2.666 1 59.62 5 GLY B C 1
ATOM 690 O O . GLY B 1 5 ? -17.391 -4.449 1.619 1 59.62 5 GLY B O 1
ATOM 691 N N . VAL B 1 6 ? -18.812 -4.582 3.35 1 68.5 6 VAL B N 1
ATOM 692 C CA . VAL B 1 6 ? -19.234 -3.189 3.447 1 68.5 6 VAL B CA 1
ATOM 693 C C . VAL B 1 6 ? -18.016 -2.285 3.639 1 68.5 6 VAL B C 1
ATOM 695 O O . VAL B 1 6 ? -17.141 -2.588 4.445 1 68.5 6 VAL B O 1
ATOM 698 N N . LEU B 1 7 ? -17.828 -1.453 2.748 1 83.5 7 LEU B N 1
ATOM 699 C CA . LEU B 1 7 ? -16.812 -0.406 2.867 1 83.5 7 LEU B CA 1
ATOM 700 C C . LEU B 1 7 ? -17.109 0.503 4.055 1 83.5 7 LEU B C 1
ATOM 702 O O . LEU B 1 7 ? -18.125 1.194 4.074 1 83.5 7 LEU B O 1
ATOM 706 N N . ASN B 1 8 ? -16.281 0.388 5.148 1 91.06 8 ASN B N 1
ATOM 707 C CA . ASN B 1 8 ? -16.344 1.34 6.254 1 91.06 8 ASN B CA 1
ATOM 708 C C . ASN B 1 8 ? -15.57 2.617 5.938 1 91.06 8 ASN B C 1
ATOM 710 O O . ASN B 1 8 ? -14.625 2.598 5.148 1 91.06 8 ASN B O 1
ATOM 714 N N . ILE B 1 9 ? -16.094 3.648 6.434 1 93.75 9 ILE B N 1
ATOM 715 C CA . ILE B 1 9 ? -15.477 4.945 6.195 1 93.75 9 ILE B CA 1
ATOM 716 C C . ILE B 1 9 ? -14.797 5.43 7.473 1 93.75 9 ILE B C 1
ATOM 718 O O . ILE B 1 9 ? -15.367 5.336 8.562 1 93.75 9 ILE B O 1
ATOM 722 N N . ALA B 1 10 ? -13.57 5.867 7.332 1 95.38 10 ALA B N 1
ATOM 723 C CA . ALA B 1 10 ? -12.828 6.422 8.461 1 95.38 10 ALA B CA 1
ATOM 724 C C . ALA B 1 10 ? -12.016 7.641 8.031 1 95.38 10 ALA B C 1
ATOM 726 O O . ALA B 1 10 ? -11.477 7.68 6.926 1 95.38 10 ALA B O 1
ATOM 727 N N . TRP B 1 11 ? -11.969 8.68 8.906 1 96.94 11 TRP B N 1
ATOM 728 C CA . TRP B 1 11 ? -10.992 9.758 8.758 1 96.94 11 TRP B CA 1
ATOM 729 C C . TRP B 1 11 ? -9.734 9.469 9.562 1 96.94 11 TRP B C 1
ATOM 731 O O . TRP B 1 11 ? -9.812 9.109 10.742 1 96.94 11 TRP B O 1
ATOM 741 N N . VAL B 1 12 ? -8.617 9.664 8.859 1 97.69 12 VAL B N 1
ATOM 742 C CA . VAL B 1 12 ? -7.355 9.438 9.547 1 97.69 12 VAL B CA 1
ATOM 743 C C . VAL B 1 12 ? -6.418 10.625 9.32 1 97.69 12 VAL B C 1
ATOM 745 O O . VAL B 1 12 ? -6.543 11.336 8.32 1 97.69 12 VAL B O 1
ATOM 748 N N . ASN B 1 13 ? -5.57 10.82 10.305 1 97.69 13 ASN B N 1
ATOM 749 C CA . ASN B 1 13 ? -4.398 11.672 10.117 1 97.69 13 ASN B CA 1
ATOM 750 C C . ASN B 1 13 ? -3.162 10.852 9.758 1 97.69 13 ASN B C 1
ATOM 752 O O . ASN B 1 13 ? -2.811 9.906 10.469 1 97.69 13 ASN B O 1
ATOM 756 N N . VAL B 1 14 ? -2.543 11.172 8.609 1 98.12 14 VAL B N 1
ATOM 757 C CA . VAL B 1 14 ? -1.313 10.492 8.211 1 98.12 14 VAL B CA 1
ATOM 758 C C . VAL B 1 14 ? -0.133 11.453 8.336 1 98.12 14 VAL B C 1
ATOM 760 O O . VAL B 1 14 ? -0.146 12.539 7.75 1 98.12 14 VAL B O 1
ATOM 763 N N . SER B 1 15 ? 0.832 11.039 9.062 1 97.88 15 SER B N 1
ATOM 764 C CA . SER B 1 15 ? 1.988 11.891 9.312 1 97.88 15 SER B CA 1
ATOM 765 C C . SER B 1 15 ? 3.23 11.367 8.602 1 97.88 15 SER B C 1
ATOM 767 O O . SER B 1 15 ? 3.213 10.266 8.039 1 97.88 15 SER B O 1
ATOM 769 N N . ASN B 1 16 ? 4.184 12.195 8.477 1 97.44 16 ASN B N 1
ATOM 770 C CA . ASN B 1 16 ? 5.508 11.922 7.926 1 97.44 16 ASN B CA 1
ATOM 771 C C . ASN B 1 16 ? 5.484 11.891 6.402 1 97.44 16 ASN B C 1
ATOM 773 O O . ASN B 1 16 ? 6.301 11.203 5.777 1 97.44 16 ASN B O 1
ATOM 777 N N . ILE B 1 17 ? 4.539 12.555 5.879 1 97.69 17 ILE B N 1
ATOM 778 C CA . ILE B 1 17 ? 4.59 12.859 4.453 1 97.69 17 ILE B CA 1
ATOM 779 C C . ILE B 1 17 ? 5.344 14.172 4.234 1 97.69 17 ILE B C 1
ATOM 781 O O . ILE B 1 17 ? 4.914 15.227 4.699 1 97.69 17 ILE B O 1
ATOM 785 N N . PRO B 1 18 ? 6.395 14.07 3.533 1 97 18 PRO B N 1
ATOM 786 C CA . PRO B 1 18 ? 7.148 15.312 3.338 1 97 18 PRO B CA 1
ATOM 787 C C . PRO B 1 18 ? 6.328 16.391 2.646 1 97 18 PRO B C 1
ATOM 789 O O . PRO B 1 18 ? 5.594 16.109 1.695 1 97 18 PRO B O 1
ATOM 792 N N . LEU B 1 19 ? 6.492 17.625 3.109 1 97 19 LEU B N 1
ATOM 793 C CA . LEU B 1 19 ? 5.699 18.75 2.613 1 97 19 LEU B CA 1
ATOM 794 C C . LEU B 1 19 ? 5.898 18.938 1.112 1 97 19 LEU B C 1
ATOM 796 O O . LEU B 1 19 ? 4.945 19.203 0.383 1 97 19 LEU B O 1
ATOM 800 N N . ASP B 1 20 ? 7.078 18.766 0.646 1 96.56 20 ASP B N 1
ATOM 801 C CA . ASP B 1 20 ? 7.406 19.016 -0.755 1 96.56 20 ASP B CA 1
ATOM 802 C C . ASP B 1 20 ? 6.887 17.875 -1.645 1 96.56 20 ASP B C 1
ATOM 804 O O . ASP B 1 20 ? 6.965 17.969 -2.873 1 96.56 20 ASP B O 1
ATOM 808 N N . LYS B 1 21 ? 6.316 16.875 -1.03 1 96.94 21 LYS B N 1
ATOM 809 C CA . LYS B 1 21 ? 5.812 15.727 -1.788 1 96.94 21 LYS B CA 1
ATOM 810 C C . LYS B 1 21 ? 4.301 15.594 -1.638 1 96.94 21 LYS B C 1
ATOM 812 O O . LYS B 1 21 ? 3.719 14.594 -2.061 1 96.94 21 LYS B O 1
ATOM 817 N N . ARG B 1 22 ? 3.668 16.5 -1.066 1 97.75 22 ARG B N 1
ATOM 818 C CA . ARG B 1 22 ? 2.242 16.422 -0.763 1 97.75 22 ARG B CA 1
ATOM 819 C C . ARG B 1 22 ? 1.405 16.953 -1.928 1 97.75 22 ARG B C 1
ATOM 821 O O . ARG B 1 22 ? 0.641 17.906 -1.773 1 97.75 22 ARG B O 1
ATOM 828 N N . HIS B 1 23 ? 1.554 16.406 -2.979 1 96.69 23 HIS B N 1
ATOM 829 C CA . HIS B 1 23 ? 0.565 16.578 -4.039 1 96.69 23 HIS B CA 1
ATOM 830 C C . HIS B 1 23 ? -0.448 15.438 -4.035 1 96.69 23 HIS B C 1
ATOM 832 O O . HIS B 1 23 ? -0.229 14.406 -3.396 1 96.69 23 HIS B O 1
ATOM 838 N N . GLU B 1 24 ? -1.498 15.594 -4.688 1 97.12 24 GLU B N 1
ATOM 839 C CA . GLU B 1 24 ? -2.666 14.727 -4.562 1 97.12 24 GLU B CA 1
ATOM 840 C C . GLU B 1 24 ? -2.311 13.273 -4.863 1 97.12 24 GLU B C 1
ATOM 842 O O . GLU B 1 24 ? -2.697 12.367 -4.121 1 97.12 24 GLU B O 1
ATOM 847 N N . LYS B 1 25 ? -1.599 13.062 -5.91 1 96.19 25 LYS B N 1
ATOM 848 C CA . LYS B 1 25 ? -1.248 11.703 -6.312 1 96.19 25 LYS B CA 1
ATOM 849 C C . LYS B 1 25 ? -0.428 11 -5.234 1 96.19 25 LYS B C 1
ATOM 851 O O . LYS B 1 25 ? -0.67 9.836 -4.922 1 96.19 25 LYS B O 1
ATOM 856 N N . ASN B 1 26 ? 0.524 11.695 -4.633 1 97.44 26 ASN B N 1
ATOM 857 C CA . ASN B 1 26 ? 1.373 11.117 -3.596 1 97.44 26 ASN B CA 1
ATOM 858 C C . ASN B 1 26 ? 0.587 10.844 -2.316 1 97.44 26 ASN B C 1
ATOM 860 O O . ASN B 1 26 ? 0.768 9.805 -1.683 1 97.44 26 ASN B O 1
ATOM 864 N N . ILE B 1 27 ? -0.311 11.766 -1.996 1 98.38 27 ILE B N 1
ATOM 865 C CA . ILE B 1 27 ? -1.105 11.602 -0.784 1 98.38 27 ILE B CA 1
ATOM 866 C C . ILE B 1 27 ? -2.076 10.438 -0.957 1 98.38 27 ILE B C 1
ATOM 868 O O . ILE B 1 27 ? -2.252 9.625 -0.043 1 98.38 27 ILE B O 1
ATOM 872 N N . ALA B 1 28 ? -2.625 10.336 -2.105 1 97.06 28 ALA B N 1
ATOM 873 C CA . ALA B 1 28 ? -3.525 9.227 -2.402 1 97.06 28 ALA B CA 1
ATOM 874 C C . ALA B 1 28 ? -2.795 7.891 -2.318 1 97.06 28 ALA B C 1
ATOM 876 O O . ALA B 1 28 ? -3.326 6.918 -1.779 1 97.06 28 ALA B O 1
ATOM 877 N N . TYR B 1 29 ? -1.603 7.852 -2.855 1 94.38 29 TYR B N 1
ATOM 878 C CA . TYR B 1 29 ? -0.774 6.652 -2.775 1 94.38 29 TYR B CA 1
ATOM 879 C C . TYR B 1 29 ? -0.512 6.27 -1.324 1 94.38 29 TYR B C 1
ATOM 881 O O . TYR B 1 29 ? -0.709 5.113 -0.938 1 94.38 29 TYR B O 1
ATOM 889 N N . VAL B 1 30 ? -0.169 7.215 -0.545 1 97.19 30 VAL B N 1
ATOM 890 C CA . VAL B 1 30 ? 0.122 6.941 0.858 1 97.19 30 VAL B CA 1
ATOM 891 C C . VAL B 1 30 ? -1.132 6.414 1.552 1 97.19 30 VAL B C 1
ATOM 893 O O . VAL B 1 30 ? -1.074 5.418 2.279 1 97.19 30 VAL B O 1
ATOM 896 N N . GLY B 1 31 ? -2.268 7.043 1.311 1 96.88 31 GLY B N 1
ATOM 897 C CA . GLY B 1 31 ? -3.525 6.547 1.841 1 96.88 31 GLY B CA 1
ATOM 898 C C . GLY B 1 31 ? -3.826 5.121 1.426 1 96.88 31 GLY B C 1
ATOM 899 O O . GLY B 1 31 ? -4.305 4.32 2.232 1 96.88 31 GLY B O 1
ATOM 900 N N . SER B 1 32 ? -3.459 4.797 0.219 1 93.75 32 SER B N 1
ATOM 901 C CA . SER B 1 32 ? -3.777 3.488 -0.343 1 93.75 32 SER B CA 1
ATOM 902 C C . SER B 1 32 ? -2.977 2.383 0.341 1 93.75 32 SER B C 1
ATOM 904 O O . SER B 1 32 ? -3.307 1.202 0.214 1 93.75 32 SER B O 1
ATOM 906 N N . LEU B 1 33 ? -1.921 2.748 1.012 1 93.69 33 LEU B N 1
ATOM 907 C CA . LEU B 1 33 ? -1.107 1.771 1.727 1 93.69 33 LEU B CA 1
ATOM 908 C C . LEU B 1 33 ? -1.865 1.2 2.92 1 93.69 33 LEU B C 1
ATOM 910 O O . LEU B 1 33 ? -1.504 0.143 3.443 1 93.69 33 LEU B O 1
ATOM 914 N N . VAL B 1 34 ? -2.984 1.938 3.371 1 92.94 34 VAL B N 1
ATOM 915 C CA . VAL B 1 34 ? -3.629 1.498 4.605 1 92.94 34 VAL B CA 1
ATOM 916 C C . VAL B 1 34 ? -5.133 1.354 4.379 1 92.94 34 VAL B C 1
ATOM 918 O O . VAL B 1 34 ? -5.855 0.862 5.25 1 92.94 34 VAL B O 1
ATOM 921 N N . GLY B 1 35 ? -5.641 1.77 3.291 1 93.06 35 GLY B N 1
ATOM 922 C CA . GLY B 1 35 ? -7.047 1.73 2.928 1 93.06 35 GLY B CA 1
ATOM 923 C C . GLY B 1 35 ? -7.324 2.303 1.549 1 93.06 35 GLY B C 1
ATOM 924 O O . GLY B 1 35 ? -6.395 2.568 0.784 1 93.06 35 GLY B O 1
ATOM 925 N N . VAL B 1 36 ? -8.609 2.432 1.229 1 94.19 36 VAL B N 1
ATOM 926 C CA . VAL B 1 36 ? -9.016 3.072 -0.015 1 94.19 36 VAL B CA 1
ATOM 927 C C . VAL B 1 36 ? -9.133 4.578 0.193 1 94.19 36 VAL B C 1
ATOM 929 O O . VAL B 1 36 ? -10 5.043 0.941 1 94.19 36 VAL B O 1
ATOM 932 N N . THR B 1 37 ? -8.234 5.328 -0.48 1 96.06 37 THR B N 1
ATOM 933 C CA . THR B 1 37 ? -8.328 6.777 -0.357 1 96.06 37 THR B CA 1
ATOM 934 C C . THR B 1 37 ? -9.586 7.301 -1.051 1 96.06 37 THR B C 1
ATOM 936 O O . THR B 1 37 ? -9.75 7.125 -2.26 1 96.06 37 THR B O 1
ATOM 939 N N . LEU B 1 38 ? -10.422 7.926 -0.314 1 96.62 38 LEU B N 1
ATOM 940 C CA . LEU B 1 38 ? -11.68 8.43 -0.866 1 96.62 38 LEU B CA 1
ATOM 941 C C . LEU B 1 38 ? -11.625 9.945 -1.052 1 96.62 38 LEU B C 1
ATOM 943 O O . LEU B 1 38 ? -12.164 10.469 -2.025 1 96.62 38 LEU B O 1
ATOM 947 N N . GLU B 1 39 ? -10.992 10.57 -0.104 1 97.94 39 GLU B N 1
ATOM 948 C CA . GLU B 1 39 ? -10.922 12.031 -0.115 1 97.94 39 GLU B CA 1
ATOM 949 C C . GLU B 1 39 ? -9.711 12.531 0.656 1 97.94 39 GLU B C 1
ATOM 951 O O . GLU B 1 39 ? -9.359 11.984 1.701 1 97.94 39 GLU B O 1
ATOM 956 N N . ILE B 1 40 ? -9.094 13.562 0.121 1 98.56 40 ILE B N 1
ATOM 957 C CA . ILE B 1 40 ? -8.016 14.266 0.818 1 98.56 40 ILE B CA 1
ATOM 958 C C . ILE B 1 40 ? -8.531 15.602 1.336 1 98.56 40 ILE B C 1
ATOM 960 O O . ILE B 1 40 ? -9.102 16.391 0.579 1 98.56 40 ILE B O 1
ATOM 964 N N . ASP B 1 41 ? -8.406 15.852 2.623 1 98 41 ASP B N 1
ATOM 965 C CA . ASP B 1 41 ? -8.766 17.156 3.172 1 98 41 ASP B CA 1
ATOM 966 C C . ASP B 1 41 ? -7.742 18.219 2.783 1 98 41 ASP B C 1
ATOM 968 O O . ASP B 1 41 ? -6.703 18.344 3.432 1 98 41 ASP B O 1
ATOM 972 N N . GLN B 1 42 ? -8.117 18.938 1.849 1 97.88 42 GLN B N 1
ATOM 973 C CA . GLN B 1 42 ? -7.199 19.891 1.246 1 97.88 42 GLN B CA 1
ATOM 974 C C . GLN B 1 42 ? -6.75 20.938 2.262 1 97.88 42 GLN B C 1
ATOM 976 O O . GLN B 1 42 ? -5.648 21.484 2.156 1 97.88 42 GLN B O 1
ATOM 981 N N . SER B 1 43 ? -7.535 21.141 3.227 1 97.44 43 SER B N 1
ATOM 982 C CA . SER B 1 43 ? -7.215 22.156 4.223 1 97.44 43 SER B CA 1
ATOM 983 C C . SER B 1 43 ? -6.051 21.703 5.105 1 97.44 43 SER B C 1
ATOM 985 O O . SER B 1 43 ? -5.461 22.531 5.82 1 97.44 43 SER B O 1
ATOM 987 N N . THR B 1 44 ? -5.664 20.422 5.074 1 97.69 44 THR B N 1
ATOM 988 C CA . THR B 1 44 ? -4.641 19.922 5.98 1 97.69 44 THR B CA 1
ATOM 989 C C . THR B 1 44 ? -3.354 19.594 5.223 1 97.69 44 THR B C 1
ATOM 991 O O . THR B 1 44 ? -2.334 19.266 5.832 1 97.69 44 THR B O 1
ATOM 994 N N . VAL B 1 45 ? -3.307 19.734 3.945 1 97.94 45 VAL B N 1
ATOM 995 C CA . VAL B 1 45 ? -2.193 19.312 3.102 1 97.94 45 VAL B CA 1
ATOM 996 C C . VAL B 1 45 ? -0.943 20.109 3.457 1 97.94 45 VAL B C 1
ATOM 998 O O . VAL B 1 45 ? 0.172 19.594 3.42 1 97.94 45 VAL B O 1
ATOM 1001 N N . SER B 1 46 ? -1.17 21.344 3.814 1 96.75 46 SER B N 1
ATOM 1002 C CA . SER B 1 46 ? -0.029 22.219 4.094 1 96.75 46 SER B CA 1
ATOM 1003 C C . SER B 1 46 ? 0.322 22.203 5.578 1 96.75 46 SER B C 1
ATOM 1005 O O . SER B 1 46 ? 1.32 22.797 5.992 1 96.75 46 SER B O 1
ATOM 1007 N N . ARG B 1 47 ? -0.449 21.469 6.406 1 96.5 47 ARG B N 1
ATOM 1008 C CA . ARG B 1 47 ? -0.125 21.359 7.824 1 96.5 47 ARG B CA 1
ATOM 1009 C C . ARG B 1 47 ? 1.144 20.531 8.031 1 96.5 47 ARG B C 1
ATOM 1011 O O . ARG B 1 47 ? 1.305 19.469 7.43 1 96.5 47 ARG B O 1
ATOM 1018 N N . PRO B 1 48 ? 1.979 21.062 8.852 1 95.25 48 PRO B N 1
ATOM 1019 C CA . PRO B 1 48 ? 3.271 20.406 9.016 1 95.25 48 PRO B CA 1
ATOM 1020 C C . PRO B 1 48 ? 3.137 19 9.609 1 95.25 48 PRO B C 1
ATOM 1022 O O . PRO B 1 48 ? 3.922 18.109 9.273 1 95.25 48 PRO B O 1
ATOM 1025 N N . GLU B 1 49 ? 2.168 18.75 10.383 1 96.56 49 GLU B N 1
ATOM 1026 C CA . GLU B 1 49 ? 2.121 17.531 11.195 1 96.56 49 GLU B CA 1
ATOM 1027 C C . GLU B 1 49 ? 1.584 16.359 10.398 1 96.56 49 GLU B C 1
ATOM 1029 O O . GLU B 1 49 ? 2.113 15.242 10.492 1 96.56 49 GLU B O 1
ATOM 1034 N N . SER B 1 50 ? 0.46 16.641 9.727 1 98 50 SER B N 1
ATOM 1035 C CA . SER B 1 50 ? -0.193 15.508 9.094 1 98 50 SER B CA 1
ATOM 1036 C C . SER B 1 50 ? -1.188 15.961 8.023 1 98 50 SER B C 1
ATOM 1038 O O . SER B 1 50 ? -1.492 17.156 7.922 1 98 50 SER B O 1
ATOM 1040 N N . VAL B 1 51 ? -1.61 15 7.195 1 98.38 51 VAL B N 1
ATOM 1041 C CA . VAL B 1 51 ? -2.68 15.172 6.219 1 98.38 51 VAL B CA 1
ATOM 1042 C C . VAL B 1 51 ? -3.875 14.305 6.602 1 98.38 51 VAL B C 1
ATOM 1044 O O . VAL B 1 51 ? -3.711 13.133 6.953 1 98.38 51 VAL B O 1
ATOM 1047 N N . ARG B 1 52 ? -5 14.922 6.66 1 98.31 52 ARG B N 1
ATOM 1048 C CA . ARG B 1 52 ? -6.227 14.188 6.945 1 98.31 52 ARG B CA 1
ATOM 1049 C C . ARG B 1 52 ? -6.793 13.555 5.676 1 98.31 52 ARG B C 1
ATOM 1051 O O . ARG B 1 52 ? -6.93 14.219 4.648 1 98.31 52 ARG B O 1
ATOM 1058 N N . ILE B 1 53 ? -7.066 12.242 5.711 1 98.25 53 ILE B N 1
ATOM 1059 C CA . ILE B 1 53 ? -7.531 11.469 4.562 1 98.25 53 ILE B CA 1
ATOM 1060 C C . ILE B 1 53 ? -8.773 10.68 4.945 1 98.25 53 ILE B C 1
ATOM 1062 O O . ILE B 1 53 ? -8.82 10.055 6.012 1 98.25 53 ILE B O 1
ATOM 1066 N N . LYS B 1 54 ? -9.781 10.773 4.168 1 97.5 54 LYS B N 1
ATOM 1067 C CA . LYS B 1 54 ? -10.945 9.891 4.277 1 97.5 54 LYS B CA 1
ATOM 1068 C C . LYS B 1 54 ? -10.68 8.555 3.594 1 97.5 54 LYS B C 1
ATOM 1070 O O . LYS B 1 54 ? -10.422 8.508 2.389 1 97.5 54 LYS B O 1
ATOM 1075 N N . LEU B 1 55 ? -10.797 7.48 4.324 1 96.44 55 LEU B N 1
ATOM 1076 C CA . LEU B 1 55 ? -10.469 6.152 3.82 1 96.44 55 LEU B CA 1
ATOM 1077 C C . LEU B 1 55 ? -11.703 5.266 3.773 1 96.44 55 LEU B C 1
ATOM 1079 O O . LEU B 1 55 ? -12.57 5.359 4.641 1 96.44 55 LEU B O 1
ATOM 1083 N N . GLY B 1 56 ? -11.773 4.477 2.793 1 94.19 56 GLY B N 1
ATOM 1084 C CA . GLY B 1 56 ? -12.547 3.244 2.85 1 94.19 56 GLY B CA 1
ATOM 1085 C C . GLY B 1 56 ? -11.758 2.078 3.416 1 94.19 56 GLY B C 1
ATOM 1086 O O . GLY B 1 56 ? -10.594 1.879 3.061 1 94.19 56 GLY B O 1
ATOM 1087 N N . CYS B 1 57 ? -12.32 1.335 4.32 1 93.44 57 CYS B N 1
ATOM 1088 C CA . CYS B 1 57 ? -11.617 0.221 4.945 1 93.44 57 CYS B CA 1
ATOM 1089 C C . CYS B 1 57 ? -12.594 -0.875 5.359 1 93.44 57 CYS B C 1
ATOM 1091 O O . CYS B 1 57 ? -13.805 -0.667 5.344 1 93.44 57 CYS B O 1
ATOM 1093 N N . ARG B 1 58 ? -12.031 -2.006 5.562 1 89.69 58 ARG B N 1
ATOM 1094 C CA . ARG B 1 58 ? -12.836 -3.135 6.008 1 89.69 58 ARG B CA 1
ATOM 1095 C C . ARG B 1 58 ? -13.273 -2.957 7.461 1 89.69 58 ARG B C 1
ATOM 1097 O O . ARG B 1 58 ? -14.43 -3.213 7.801 1 89.69 58 ARG B O 1
ATOM 1104 N N . ASP B 1 59 ? -12.336 -2.561 8.305 1 89.25 59 ASP B N 1
ATOM 1105 C CA . ASP B 1 59 ? -12.523 -2.348 9.734 1 89.25 59 ASP B CA 1
ATOM 1106 C C . ASP B 1 59 ? -11.711 -1.151 10.227 1 89.25 59 ASP B C 1
ATOM 1108 O O . ASP B 1 59 ? -10.484 -1.217 10.289 1 89.25 59 ASP B O 1
ATOM 1112 N N . ALA B 1 60 ? -12.398 -0.114 10.656 1 87.25 60 ALA B N 1
ATOM 1113 C CA . ALA B 1 60 ? -11.758 1.14 11.047 1 87.25 60 ALA B CA 1
ATOM 1114 C C . ALA B 1 60 ? -10.82 0.926 12.227 1 87.25 60 ALA B C 1
ATOM 1116 O O . ALA B 1 60 ? -9.805 1.618 12.359 1 87.25 60 ALA B O 1
ATOM 1117 N N . GLU B 1 61 ? -11.172 -0.058 13.039 1 87 61 GLU B N 1
ATOM 1118 C CA . GLU B 1 61 ? -10.375 -0.31 14.234 1 87 61 GLU B CA 1
ATOM 1119 C C . GLU B 1 61 ? -9.094 -1.062 13.906 1 87 61 GLU B C 1
ATOM 1121 O O . GLU B 1 61 ? -8.195 -1.169 14.742 1 87 61 GLU B O 1
ATOM 1126 N N . ASN B 1 62 ? -8.992 -1.46 12.633 1 89 62 ASN B N 1
ATOM 1127 C CA . ASN B 1 62 ? -7.855 -2.295 12.266 1 89 62 ASN B CA 1
ATOM 1128 C C . ASN B 1 62 ? -7.023 -1.655 11.156 1 89 62 ASN B C 1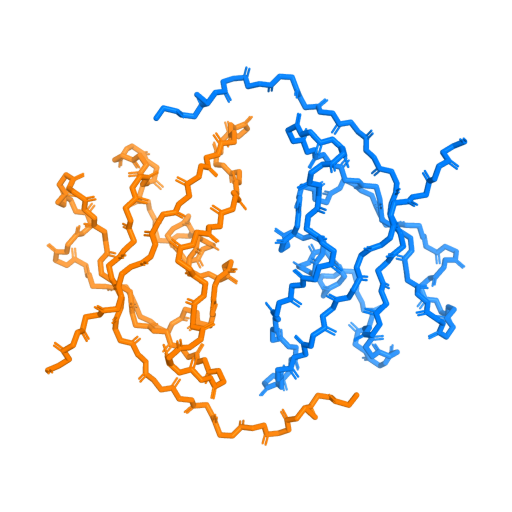
ATOM 1130 O O . ASN B 1 62 ? -6.254 -2.338 10.477 1 89 62 ASN B O 1
ATOM 1134 N N . ILE B 1 63 ? -7.223 -0.4 10.992 1 92.75 63 ILE B N 1
ATOM 1135 C CA . ILE B 1 63 ? -6.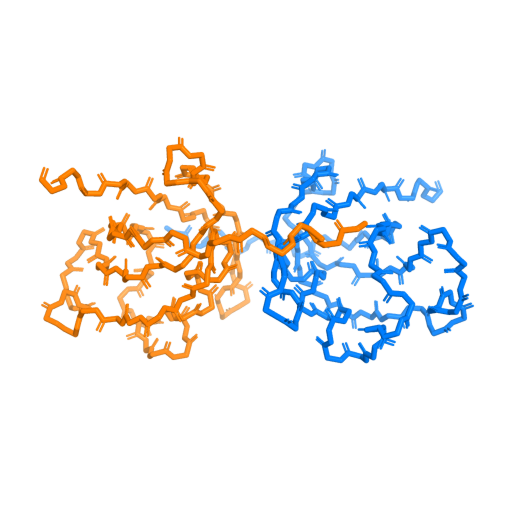359 0.323 10.062 1 92.75 63 ILE B CA 1
ATOM 1136 C C . ILE B 1 63 ? -4.922 0.303 10.578 1 92.75 63 ILE B C 1
ATOM 1138 O O . ILE B 1 63 ? -4.668 0.615 11.742 1 92.75 63 ILE B O 1
ATOM 1142 N N . PRO B 1 64 ? -4.004 -0.072 9.703 1 93.12 64 PRO B N 1
ATOM 1143 C CA . PRO B 1 64 ? -2.613 -0.109 10.164 1 93.12 64 PRO B CA 1
ATOM 1144 C C . PRO B 1 64 ? -2.129 1.241 10.688 1 93.12 64 PRO B C 1
ATOM 1146 O O . PRO B 1 64 ? -2.379 2.275 10.062 1 93.12 64 PRO B O 1
ATOM 1149 N N . ALA B 1 65 ? -1.433 1.233 11.789 1 94.44 65 ALA B N 1
ATOM 1150 C CA . ALA B 1 65 ? -0.933 2.465 12.391 1 94.44 65 ALA B CA 1
ATOM 1151 C C . ALA B 1 65 ? 0.317 2.963 11.672 1 94.44 65 ALA B C 1
ATOM 1153 O O . ALA B 1 65 ? 0.729 4.109 11.859 1 94.44 65 ALA B O 1
ATOM 1154 N N . LYS B 1 66 ? 0.915 2.018 10.984 1 93.12 66 LYS B N 1
ATOM 1155 C CA . LYS B 1 66 ? 2.156 2.324 10.273 1 93.12 66 LYS B CA 1
ATOM 1156 C C . LYS B 1 66 ? 2.203 1.625 8.922 1 93.12 66 LYS B C 1
ATOM 1158 O O . LYS B 1 66 ? 1.725 0.498 8.781 1 93.12 66 LYS B O 1
ATOM 1163 N N . ALA B 1 67 ? 2.73 2.311 7.945 1 93 67 ALA B N 1
ATOM 1164 C CA . ALA B 1 67 ? 3 1.722 6.637 1 93 67 ALA B CA 1
ATOM 1165 C C . ALA B 1 67 ? 4.305 2.258 6.051 1 93 67 ALA B C 1
ATOM 1167 O O . ALA B 1 67 ? 4.641 3.43 6.238 1 93 67 ALA B O 1
ATOM 1168 N N . GLU B 1 68 ? 4.992 1.402 5.406 1 90.75 68 GLU B N 1
ATOM 1169 C CA . GLU B 1 68 ? 6.172 1.827 4.664 1 90.75 68 GLU B CA 1
ATOM 1170 C C . GLU B 1 68 ? 5.84 2.078 3.195 1 90.75 68 GLU B C 1
ATOM 1172 O O . GLU B 1 68 ? 5.098 1.309 2.58 1 90.75 68 GLU B O 1
ATOM 1177 N N . GLY B 1 69 ? 6.359 3.16 2.668 1 92.31 69 GLY B N 1
ATOM 1178 C CA . GLY B 1 69 ? 6.176 3.463 1.257 1 92.31 69 GLY B CA 1
ATOM 1179 C C . GLY B 1 69 ? 7.332 4.246 0.662 1 92.31 69 GLY B C 1
ATOM 1180 O O . GLY B 1 69 ? 8.312 4.539 1.35 1 92.31 69 GLY B O 1
ATOM 1181 N N . VAL B 1 70 ? 7.215 4.492 -0.695 1 91.25 70 VAL B N 1
AT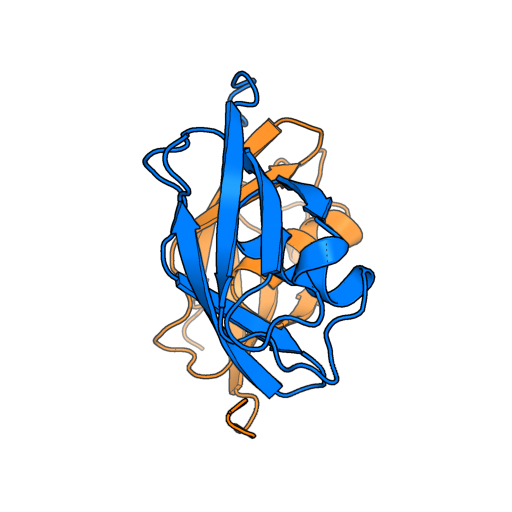OM 1182 C CA . VAL B 1 70 ? 8.289 5.184 -1.403 1 91.25 70 VAL B CA 1
ATOM 1183 C C . VAL B 1 70 ? 7.742 6.445 -2.064 1 91.25 70 VAL B C 1
ATOM 1185 O O . VAL B 1 70 ? 6.727 6.398 -2.762 1 91.25 70 VAL B O 1
ATOM 1188 N N . LEU B 1 71 ? 8.375 7.52 -1.774 1 92.5 71 LEU B N 1
ATOM 1189 C CA . LEU B 1 71 ? 8.133 8.781 -2.469 1 92.5 71 LEU B CA 1
ATOM 1190 C C . LEU B 1 71 ? 9.43 9.367 -3 1 92.5 71 LEU B C 1
ATOM 1192 O O . LEU B 1 71 ? 10.367 9.609 -2.232 1 92.5 71 LEU B O 1
ATOM 1196 N N . GLY B 1 72 ? 9.422 9.516 -4.281 1 88.12 72 GLY B N 1
ATOM 1197 C CA . GLY B 1 72 ? 10.602 10.133 -4.871 1 88.12 72 GLY B CA 1
ATOM 1198 C C . GLY B 1 72 ? 11.859 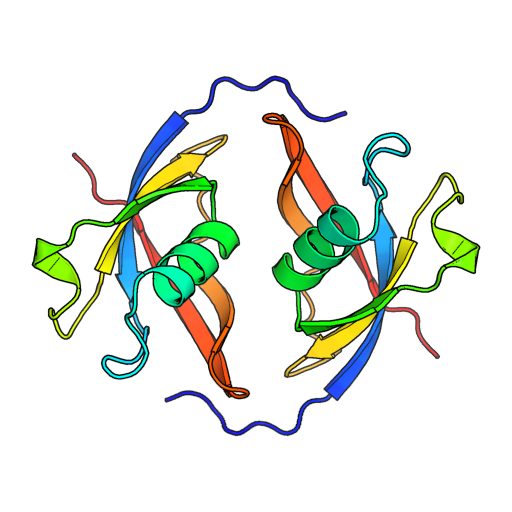9.305 -4.684 1 88.12 72 GLY B C 1
ATOM 1199 O O . GLY B 1 72 ? 12.93 9.852 -4.398 1 88.12 72 GLY B O 1
ATOM 1200 N N . GLY B 1 73 ? 11.734 8.016 -4.598 1 84.5 73 GLY B N 1
ATOM 1201 C CA . GLY B 1 73 ? 12.883 7.129 -4.512 1 84.5 73 GLY B CA 1
ATOM 1202 C C . GLY B 1 73 ? 13.375 6.926 -3.092 1 84.5 73 GLY B C 1
ATOM 1203 O O . GLY B 1 73 ? 14.391 6.262 -2.871 1 84.5 73 GLY B O 1
ATOM 1204 N N . HIS B 1 74 ? 12.68 7.547 -2.168 1 90.62 74 HIS B N 1
ATOM 1205 C CA . HIS B 1 74 ? 13.047 7.398 -0.763 1 90.62 74 HIS B CA 1
ATOM 1206 C C . HIS B 1 74 ? 11.969 6.633 0.008 1 90.62 74 HIS B C 1
ATOM 1208 O O . HIS B 1 74 ? 10.773 6.805 -0.249 1 90.62 74 HIS B O 1
ATOM 1214 N N . PHE B 1 75 ? 12.477 5.871 0.927 1 91.81 75 PHE B N 1
ATOM 1215 C CA . PHE B 1 75 ? 11.555 5.129 1.784 1 91.81 75 PHE B CA 1
ATOM 1216 C C . PHE B 1 75 ? 11.102 5.988 2.959 1 91.81 75 PHE B C 1
ATOM 1218 O O . PHE B 1 75 ? 11.898 6.715 3.549 1 91.81 75 PHE B O 1
ATOM 1225 N N . TYR B 1 76 ? 9.875 5.875 3.26 1 93.19 76 TYR B N 1
ATOM 1226 C CA . TYR B 1 76 ? 9.289 6.555 4.41 1 93.19 76 TYR B CA 1
ATOM 1227 C C . TYR B 1 76 ? 8.438 5.598 5.234 1 93.19 76 TYR B C 1
ATOM 1229 O O . TYR B 1 76 ? 7.82 4.676 4.688 1 93.19 76 TYR B O 1
ATOM 1237 N N . ASP B 1 77 ? 8.484 5.797 6.52 1 93.38 77 ASP B N 1
ATOM 1238 C CA . ASP B 1 77 ? 7.426 5.273 7.379 1 93.38 77 ASP B CA 1
ATOM 1239 C C . ASP B 1 77 ? 6.312 6.301 7.562 1 93.38 77 ASP B C 1
ATOM 1241 O O . ASP B 1 77 ? 6.559 7.426 7.992 1 93.38 77 ASP B O 1
ATOM 1245 N N . PHE B 1 78 ? 5.121 5.93 7.145 1 96.38 78 PHE B N 1
ATOM 1246 C CA . PHE B 1 78 ? 3.959 6.773 7.383 1 96.38 78 PHE B CA 1
ATOM 1247 C C . PHE B 1 78 ? 3.174 6.281 8.594 1 96.38 78 PHE B C 1
ATOM 1249 O O . PHE B 1 78 ? 3.045 5.074 8.805 1 96.38 78 PHE B O 1
ATOM 1256 N N . PHE B 1 79 ? 2.674 7.211 9.383 1 97.12 79 PHE B N 1
ATOM 1257 C CA . PHE B 1 79 ? 1.939 6.859 10.586 1 97.12 79 PHE B CA 1
ATOM 1258 C C . PHE B 1 79 ? 0.488 7.312 10.492 1 97.12 79 PHE B C 1
ATOM 1260 O O . PHE B 1 79 ? 0.207 8.414 10.016 1 97.12 79 PHE B O 1
ATOM 1267 N N . THR B 1 80 ? -0.385 6.418 10.805 1 97.19 80 THR B N 1
ATOM 1268 C CA . THR B 1 80 ? -1.815 6.672 10.68 1 97.19 80 THR B CA 1
ATOM 1269 C C . THR B 1 80 ? -2.484 6.707 12.047 1 97.19 80 THR B C 1
ATOM 1271 O O . THR B 1 80 ? -2.293 5.801 12.859 1 97.19 80 THR B O 1
ATOM 1274 N N . LEU B 1 81 ? -3.238 7.766 12.281 1 94.5 81 LEU B N 1
ATOM 1275 C CA . LEU B 1 81 ? -4.027 7.902 13.5 1 94.5 81 LEU B CA 1
ATOM 1276 C C . LEU B 1 81 ? -5.5 8.117 13.172 1 94.5 81 LEU B C 1
ATOM 1278 O O . LEU B 1 81 ? -5.844 9 12.383 1 94.5 81 LEU B O 1
ATOM 1282 N N . TRP B 1 82 ? -6.25 7.234 13.609 1 88.12 82 TRP B N 1
ATOM 1283 C CA . TRP B 1 82 ? -7.695 7.375 13.453 1 88.12 82 TRP B CA 1
ATOM 1284 C C . TRP B 1 82 ? -8.211 8.57 14.242 1 88.12 82 TRP B C 1
ATOM 1286 O O . TRP B 1 82 ? -7.801 8.805 15.375 1 88.12 82 TRP B O 1
ATOM 1296 N N . ILE B 1 83 ? -8.969 9.312 13.484 1 79.12 83 ILE B N 1
ATOM 1297 C CA . ILE B 1 83 ? -9.57 10.477 14.133 1 79.12 83 ILE B CA 1
ATOM 1298 C C . ILE B 1 83 ? -10.914 10.086 14.75 1 79.12 83 ILE B C 1
ATOM 1300 O O . ILE B 1 83 ? -11.812 9.617 14.055 1 79.12 83 ILE B O 1
ATOM 1304 N N . ARG B 1 84 ? -10.953 9.867 15.969 1 62.69 84 ARG B N 1
ATOM 1305 C CA . ARG B 1 84 ? -12.203 9.602 16.672 1 62.69 84 ARG B CA 1
ATOM 1306 C C . ARG B 1 84 ? -13.219 10.719 16.406 1 62.69 84 ARG B C 1
ATOM 1308 O O . ARG B 1 84 ? -12.891 11.898 16.516 1 62.69 84 ARG B O 1
ATOM 1315 N N . SER B 1 85 ? -14.125 10.391 15.453 1 47.81 85 SER B N 1
ATOM 1316 C CA . SER B 1 85 ? -15.188 11.391 15.516 1 47.81 85 SER B CA 1
ATOM 1317 C C . SER B 1 85 ? -15.641 11.641 16.953 1 47.81 85 SER B C 1
ATOM 1319 O O . SER B 1 85 ? -15.523 10.758 17.797 1 47.81 85 SER B O 1
#